Protein AF-A0A5R8NQ47-F1 (afdb_monomer_lite)

Structure (mmCIF, N/CA/C/O backbone):
data_AF-A0A5R8NQ47-F1
#
_entry.id   AF-A0A5R8NQ47-F1
#
loop_
_atom_site.group_PDB
_atom_site.id
_atom_site.type_symbol
_atom_site.label_atom_id
_atom_site.label_alt_id
_atom_site.label_comp_id
_atom_site.label_asym_id
_atom_site.label_entity_id
_atom_site.label_seq_id
_atom_site.pdbx_PDB_ins_code
_atom_site.Cartn_x
_atom_site.Cartn_y
_atom_site.Cartn_z
_atom_site.occupancy
_atom_site.B_iso_or_equiv
_atom_site.auth_seq_id
_atom_site.auth_comp_id
_atom_site.auth_asym_id
_atom_site.auth_atom_id
_atom_site.pdbx_PDB_model_num
ATOM 1 N N . MET A 1 1 ? 41.669 -22.535 -92.357 1.00 41.12 1 MET A N 1
ATOM 2 C CA . MET A 1 1 ? 41.981 -21.090 -92.378 1.00 41.12 1 MET A CA 1
ATOM 3 C C . MET A 1 1 ? 41.592 -20.515 -91.024 1.00 41.12 1 MET A C 1
ATOM 5 O O . MET A 1 1 ? 40.408 -20.435 -90.736 1.00 41.12 1 MET A O 1
ATOM 9 N N . ALA A 1 2 ? 42.573 -20.257 -90.155 1.00 48.19 2 ALA A N 1
ATOM 10 C CA . ALA A 1 2 ? 42.363 -19.810 -88.778 1.00 48.19 2 ALA A CA 1
ATOM 11 C C . ALA A 1 2 ? 42.416 -18.278 -88.702 1.00 48.19 2 ALA A C 1
ATOM 13 O O . ALA A 1 2 ? 43.453 -17.679 -88.975 1.00 48.19 2 ALA A O 1
ATOM 14 N N . SER A 1 3 ? 41.309 -17.644 -88.329 1.00 48.19 3 SER A N 1
ATOM 15 C CA . SER A 1 3 ? 41.236 -16.213 -88.031 1.00 48.19 3 SER A CA 1
ATOM 16 C C . SER A 1 3 ? 41.469 -15.993 -86.535 1.00 48.19 3 SER A C 1
ATOM 18 O O . SER A 1 3 ? 40.556 -16.069 -85.717 1.00 48.19 3 SER A O 1
ATOM 20 N N . GLY A 1 4 ? 42.725 -15.737 -86.165 1.00 50.31 4 GLY A N 1
ATOM 21 C CA . GLY A 1 4 ? 43.087 -15.262 -84.832 1.00 50.31 4 GLY A CA 1
ATOM 22 C C . GLY A 1 4 ? 42.802 -13.766 -84.698 1.00 50.31 4 GLY A C 1
ATOM 23 O O . GLY A 1 4 ? 43.529 -12.950 -85.259 1.00 50.31 4 GLY A O 1
ATOM 24 N N . SER A 1 5 ? 41.758 -13.394 -83.953 1.00 59.50 5 SER A N 1
ATOM 25 C CA . SER A 1 5 ? 41.518 -11.995 -83.575 1.00 59.50 5 SER A CA 1
ATOM 26 C C . SER A 1 5 ? 42.604 -11.494 -82.609 1.00 59.50 5 SER A C 1
ATOM 28 O O . SER A 1 5 ? 42.855 -12.141 -81.586 1.00 59.50 5 SER A O 1
ATOM 30 N N . PRO A 1 6 ? 43.226 -10.329 -82.866 1.00 58.06 6 PRO A N 1
ATOM 31 C CA . PRO A 1 6 ? 44.230 -9.767 -81.975 1.00 58.06 6 PRO A CA 1
ATOM 32 C C . PRO A 1 6 ? 43.567 -9.245 -80.694 1.00 58.06 6 PRO A C 1
ATOM 34 O O . PRO A 1 6 ? 42.637 -8.438 -80.727 1.00 58.06 6 PRO A O 1
ATOM 37 N N . ARG A 1 7 ? 44.055 -9.712 -79.539 1.00 60.25 7 ARG A N 1
ATOM 38 C CA . ARG A 1 7 ? 43.655 -9.203 -78.220 1.00 60.25 7 ARG A CA 1
ATOM 39 C C . ARG A 1 7 ? 44.020 -7.711 -78.116 1.00 60.25 7 ARG A C 1
ATOM 41 O O . ARG A 1 7 ? 45.184 -7.377 -78.341 1.00 60.25 7 ARG A O 1
ATOM 48 N N . PRO A 1 8 ? 43.087 -6.816 -77.747 1.00 52.94 8 PRO A N 1
ATOM 49 C CA . PRO A 1 8 ? 43.385 -5.394 -77.619 1.00 52.94 8 PRO A CA 1
ATOM 50 C C . PRO A 1 8 ? 44.392 -5.153 -76.487 1.00 52.94 8 PRO A C 1
ATOM 52 O O . PRO A 1 8 ? 44.237 -5.654 -75.369 1.00 52.94 8 PRO A O 1
ATOM 55 N N . SER A 1 9 ? 45.440 -4.387 -76.794 1.00 55.81 9 SER A N 1
ATOM 56 C CA . SER A 1 9 ? 46.501 -4.040 -75.854 1.00 55.81 9 SER A CA 1
ATOM 57 C C . SER A 1 9 ? 45.949 -3.201 -74.697 1.00 55.81 9 SER A C 1
ATOM 59 O O . SER A 1 9 ? 45.213 -2.228 -74.880 1.00 55.81 9 SER A O 1
ATOM 61 N N . ARG A 1 10 ? 46.298 -3.594 -73.467 1.00 58.41 10 ARG A N 1
ATOM 62 C CA . ARG A 1 10 ? 46.026 -2.821 -72.251 1.00 58.41 10 ARG A CA 1
ATOM 63 C C . ARG A 1 10 ? 46.783 -1.492 -72.346 1.00 58.41 10 ARG A C 1
ATOM 65 O O . ARG A 1 10 ? 47.964 -1.437 -72.027 1.00 58.41 10 ARG A O 1
ATOM 72 N N . ARG A 1 11 ? 46.116 -0.421 -72.788 1.00 60.59 11 ARG A N 1
ATOM 73 C CA . ARG A 1 11 ? 46.642 0.947 -72.665 1.00 60.59 11 ARG A CA 1
ATOM 74 C C . ARG A 1 11 ? 46.830 1.261 -71.179 1.00 60.59 11 ARG A C 1
ATOM 76 O O . ARG A 1 11 ? 45.871 1.188 -70.408 1.00 60.59 11 ARG A O 1
ATOM 83 N N . ASN A 1 12 ? 48.060 1.599 -70.796 1.00 62.31 12 ASN A N 1
ATOM 84 C CA . ASN A 1 12 ? 48.398 2.096 -69.467 1.00 62.31 12 ASN A CA 1
ATOM 85 C C . ASN A 1 12 ? 47.504 3.303 -69.160 1.00 62.31 12 ASN A C 1
ATOM 87 O O . ASN A 1 12 ? 47.551 4.317 -69.856 1.00 62.31 12 ASN A O 1
ATOM 91 N N . ARG A 1 13 ? 46.621 3.161 -68.167 1.00 66.44 13 ARG A N 1
ATOM 92 C CA . ARG A 1 13 ? 45.758 4.256 -67.709 1.00 66.44 13 ARG A CA 1
ATOM 93 C C . ARG A 1 13 ? 46.645 5.397 -67.218 1.00 66.44 13 ARG A C 1
ATOM 95 O O . ARG A 1 13 ? 47.657 5.133 -66.573 1.00 66.44 13 ARG A O 1
ATOM 102 N N . SER A 1 14 ? 46.268 6.643 -67.510 1.00 77.50 14 SER A N 1
ATOM 103 C CA . SER A 1 14 ? 47.040 7.793 -67.040 1.00 77.50 14 SER A CA 1
ATOM 104 C C . SER A 1 14 ? 47.111 7.792 -65.502 1.00 77.50 14 SER A C 1
ATOM 106 O O . SER A 1 14 ? 46.126 7.435 -64.841 1.00 77.50 14 SER A O 1
ATOM 108 N N . PRO A 1 15 ? 48.255 8.176 -64.911 1.00 80.31 15 PRO A N 1
ATOM 109 C CA . PRO A 1 15 ? 48.441 8.169 -63.459 1.00 80.31 15 PRO A CA 1
ATOM 110 C C . PRO A 1 15 ? 47.409 9.048 -62.734 1.00 80.31 15 PRO A C 1
ATOM 112 O O . PRO A 1 15 ? 46.942 8.697 -61.654 1.00 80.31 15 PRO A O 1
ATOM 115 N N . GLU A 1 16 ? 46.956 10.135 -63.360 1.00 82.00 16 GLU A N 1
ATOM 116 C CA . GLU A 1 16 ? 45.911 11.009 -62.816 1.00 82.00 16 GLU A CA 1
ATOM 117 C C . GLU A 1 16 ? 44.544 10.319 -62.689 1.00 82.00 16 GLU A C 1
ATOM 119 O O . GLU A 1 16 ? 43.831 10.521 -61.702 1.00 82.00 16 GLU A O 1
ATOM 124 N N . LEU A 1 17 ? 44.169 9.468 -63.654 1.00 84.25 17 LEU A N 1
ATOM 125 C CA . LEU A 1 17 ? 42.926 8.693 -63.586 1.00 84.25 17 LEU A CA 1
ATOM 126 C C . LEU A 1 17 ? 42.981 7.654 -62.464 1.00 84.25 17 LEU A C 1
ATOM 128 O O . LEU A 1 17 ? 41.980 7.441 -61.778 1.00 84.25 17 LEU A O 1
ATOM 132 N N . ILE A 1 18 ? 44.147 7.038 -62.256 1.00 85.12 18 ILE A N 1
ATOM 133 C CA . ILE A 1 18 ? 44.380 6.102 -61.149 1.00 85.12 18 ILE A CA 1
ATOM 134 C C . ILE A 1 18 ? 44.220 6.840 -59.813 1.00 85.12 18 ILE A C 1
ATOM 136 O O . ILE A 1 18 ? 43.378 6.450 -59.004 1.00 85.12 18 ILE A O 1
ATOM 140 N N . GLN A 1 19 ? 44.896 7.979 -59.638 1.00 88.00 19 GLN A N 1
ATOM 141 C CA . GLN A 1 19 ? 44.796 8.790 -58.419 1.00 88.00 19 GLN A CA 1
ATOM 142 C C . GLN A 1 19 ? 43.377 9.318 -58.155 1.00 88.00 19 GLN A C 1
ATOM 144 O O . GLN A 1 19 ? 42.944 9.429 -57.005 1.00 88.00 19 GLN A O 1
ATOM 149 N N . ARG A 1 20 ? 42.621 9.680 -59.200 1.00 87.88 20 ARG A N 1
ATOM 150 C CA . ARG A 1 20 ? 41.227 10.131 -59.055 1.00 87.88 20 ARG A CA 1
ATOM 151 C C . ARG A 1 20 ? 40.313 8.989 -58.607 1.00 87.88 20 ARG A C 1
ATOM 153 O O . ARG A 1 20 ? 39.442 9.209 -57.762 1.00 87.88 20 ARG A O 1
ATOM 160 N N . LEU A 1 21 ? 40.512 7.786 -59.147 1.00 90.31 21 LEU A N 1
ATOM 161 C CA . LEU A 1 21 ? 39.777 6.586 -58.742 1.00 90.31 21 LEU A CA 1
ATOM 162 C C . LEU A 1 21 ? 40.100 6.185 -57.300 1.00 90.31 21 LEU A C 1
ATOM 164 O O . LEU A 1 21 ? 39.184 5.854 -56.551 1.00 90.31 21 LEU A O 1
ATOM 168 N N . GLU A 1 22 ? 41.365 6.262 -56.892 1.00 91.25 22 GLU A N 1
ATOM 169 C CA . GLU A 1 22 ? 41.795 5.998 -55.514 1.00 91.25 22 GLU A CA 1
ATOM 170 C C . GLU A 1 22 ? 41.143 6.967 -54.528 1.00 91.25 22 GLU A C 1
ATOM 172 O O . GLU A 1 22 ? 40.457 6.523 -53.607 1.00 91.25 22 GLU A O 1
ATOM 177 N N . ARG A 1 23 ? 41.217 8.278 -54.792 1.00 92.25 23 ARG A N 1
ATOM 178 C CA . ARG A 1 23 ? 40.541 9.305 -53.979 1.00 92.25 23 ARG A CA 1
ATOM 179 C C . ARG A 1 23 ? 39.026 9.097 -53.903 1.00 92.25 23 ARG A C 1
ATOM 181 O O . ARG A 1 23 ? 38.409 9.366 -52.876 1.00 92.25 23 ARG A O 1
ATOM 188 N N . SER A 1 24 ? 38.400 8.635 -54.987 1.00 91.19 24 SER A N 1
ATOM 189 C CA . SER A 1 24 ? 36.965 8.329 -54.993 1.00 91.19 24 SER A CA 1
ATOM 190 C C . SER A 1 24 ? 36.632 7.116 -54.126 1.00 91.19 24 SER A C 1
ATOM 192 O O . SER A 1 24 ? 35.702 7.181 -53.324 1.00 91.19 24 SER A O 1
ATOM 194 N N . ARG A 1 25 ? 37.406 6.032 -54.257 1.00 93.69 25 ARG A N 1
ATOM 195 C CA . ARG A 1 25 ? 37.249 4.812 -53.452 1.00 93.69 25 ARG A CA 1
ATOM 196 C C . ARG A 1 25 ? 37.488 5.081 -51.974 1.00 93.69 25 ARG A C 1
ATOM 198 O O . ARG A 1 25 ? 36.773 4.539 -51.142 1.00 93.69 25 ARG A O 1
ATOM 205 N N . GLU A 1 26 ? 38.460 5.923 -51.645 1.00 93.81 26 GLU A N 1
ATOM 206 C CA . GLU A 1 26 ? 38.746 6.302 -50.264 1.00 93.81 26 GLU A CA 1
ATOM 207 C C . GLU A 1 26 ? 37.572 7.060 -49.632 1.00 93.81 26 GLU A C 1
ATOM 209 O O . GLU A 1 26 ? 37.134 6.701 -48.543 1.00 93.81 26 GLU A O 1
ATOM 214 N N . ARG A 1 27 ? 36.987 8.042 -50.333 1.00 94.25 27 ARG A N 1
ATOM 215 C CA . ARG A 1 27 ? 35.781 8.743 -49.853 1.00 94.25 27 ARG A CA 1
ATOM 216 C C . ARG A 1 27 ? 34.597 7.802 -49.661 1.00 94.25 27 ARG A C 1
ATOM 218 O O . ARG A 1 27 ? 33.857 7.943 -48.694 1.00 94.25 27 ARG A O 1
ATOM 225 N N . GLU A 1 28 ? 34.406 6.857 -50.576 1.00 93.94 28 GLU A N 1
ATOM 226 C CA . GLU A 1 28 ? 33.337 5.865 -50.459 1.00 93.94 28 GLU A CA 1
ATOM 227 C C . GLU A 1 28 ? 33.556 4.939 -49.255 1.00 93.94 28 GLU A C 1
ATOM 229 O O . GLU A 1 28 ? 32.612 4.682 -48.510 1.00 93.94 28 GLU A O 1
ATOM 234 N N . ARG A 1 29 ? 34.796 4.483 -49.028 1.00 94.25 29 ARG A N 1
ATOM 235 C CA . ARG A 1 29 ? 35.162 3.698 -47.840 1.00 94.25 29 ARG A CA 1
ATOM 236 C C . ARG A 1 29 ? 34.890 4.480 -46.560 1.00 94.25 29 ARG A C 1
ATOM 238 O O . ARG A 1 29 ? 34.140 3.987 -45.731 1.00 94.25 29 ARG A O 1
ATOM 245 N N . ARG A 1 30 ? 35.371 5.727 -46.464 1.00 94.19 30 ARG A N 1
ATOM 246 C CA . ARG A 1 30 ? 35.122 6.605 -45.307 1.00 94.19 30 ARG A CA 1
ATOM 247 C C . ARG A 1 30 ? 33.629 6.754 -45.013 1.00 94.19 30 ARG A C 1
ATOM 249 O O . ARG A 1 30 ? 33.212 6.517 -43.890 1.00 94.19 30 ARG A O 1
ATOM 256 N N . ARG A 1 31 ? 32.802 7.028 -46.031 1.00 94.69 31 ARG A N 1
ATOM 257 C CA . ARG A 1 31 ? 31.338 7.117 -45.861 1.00 94.69 31 ARG A CA 1
ATOM 258 C C . ARG A 1 31 ? 30.718 5.814 -45.357 1.00 94.69 31 ARG A C 1
ATOM 260 O O . ARG A 1 31 ? 29.815 5.853 -44.528 1.00 94.69 31 ARG A O 1
ATOM 267 N N . LYS A 1 32 ? 31.169 4.662 -45.866 1.00 96.00 32 LYS A N 1
ATOM 268 C CA . LYS A 1 32 ? 30.681 3.350 -45.413 1.00 96.00 32 LYS A CA 1
ATOM 269 C C . LYS A 1 32 ? 31.104 3.057 -43.978 1.00 96.00 32 LYS A C 1
ATOM 271 O O . LYS A 1 32 ? 30.296 2.535 -43.219 1.00 96.00 32 LYS A O 1
ATOM 276 N N . ASP A 1 33 ? 32.333 3.393 -43.611 1.00 96.56 33 ASP A N 1
ATOM 277 C CA . ASP A 1 33 ? 32.846 3.174 -42.261 1.00 96.56 33 ASP A CA 1
ATOM 278 C C . ASP A 1 33 ? 32.158 4.106 -41.253 1.00 96.56 33 ASP A C 1
ATOM 280 O O . ASP A 1 33 ? 31.703 3.635 -40.215 1.00 96.56 33 ASP A O 1
ATOM 284 N N . GLU A 1 34 ? 31.945 5.379 -41.601 1.00 96.12 34 GLU A N 1
ATOM 285 C CA . GLU A 1 34 ? 31.132 6.317 -40.813 1.00 96.12 34 GLU A CA 1
ATOM 286 C C . GLU A 1 34 ? 29.690 5.820 -40.635 1.00 96.12 34 GLU A C 1
ATOM 288 O O . GLU A 1 34 ? 29.140 5.894 -39.538 1.00 96.12 34 GLU A O 1
ATOM 293 N N . ALA A 1 35 ? 29.067 5.290 -41.692 1.00 96.50 35 ALA A N 1
ATOM 294 C CA . ALA A 1 35 ? 27.715 4.741 -41.612 1.00 96.50 35 ALA A CA 1
ATOM 295 C C . ALA A 1 35 ? 27.648 3.504 -40.704 1.00 96.50 35 ALA A C 1
ATOM 297 O O . ALA A 1 35 ? 26.741 3.401 -39.880 1.00 96.50 35 ALA A O 1
ATOM 298 N N . ARG A 1 36 ? 28.626 2.596 -40.811 1.00 97.38 36 ARG A N 1
ATOM 299 C CA . ARG A 1 36 ? 28.733 1.420 -39.936 1.00 97.38 36 ARG A CA 1
ATOM 300 C C . ARG A 1 36 ? 28.944 1.817 -38.485 1.00 97.38 36 ARG A C 1
ATOM 302 O O . ARG A 1 36 ? 28.357 1.198 -37.607 1.00 97.38 36 ARG A O 1
ATOM 309 N N . GLU A 1 37 ? 29.762 2.832 -38.231 1.00 97.19 37 GLU A N 1
ATOM 310 C CA . GLU A 1 37 ? 30.005 3.294 -36.869 1.00 97.19 37 GLU A CA 1
ATOM 311 C C . GLU A 1 37 ? 28.753 3.927 -36.263 1.00 97.19 37 GLU A C 1
ATOM 313 O O . GLU A 1 37 ? 28.361 3.572 -35.156 1.00 97.19 37 GLU A O 1
ATOM 318 N N . ARG A 1 38 ? 28.038 4.760 -37.029 1.00 97.75 38 ARG A N 1
ATOM 319 C CA . ARG A 1 38 ? 26.724 5.272 -36.609 1.00 97.75 38 ARG A CA 1
ATOM 320 C C . ARG A 1 38 ? 25.749 4.141 -36.307 1.00 97.75 38 ARG A C 1
ATOM 322 O O . ARG A 1 38 ? 25.076 4.186 -35.284 1.00 97.75 38 ARG A O 1
ATOM 329 N N . GLU A 1 39 ? 25.687 3.120 -37.159 1.00 97.81 39 GLU A N 1
ATOM 330 C CA . GLU A 1 39 ? 24.815 1.967 -36.927 1.00 97.81 39 GLU A CA 1
ATOM 331 C C . GLU A 1 39 ? 25.198 1.211 -35.647 1.00 97.81 39 GLU A C 1
ATOM 333 O O . GLU A 1 39 ? 24.318 0.834 -34.874 1.00 97.81 39 GLU A O 1
ATOM 338 N N . ARG A 1 40 ? 26.496 1.015 -35.382 1.00 98.25 40 ARG A N 1
ATOM 339 C CA . ARG A 1 40 ? 26.971 0.383 -34.142 1.00 98.25 40 ARG A CA 1
ATOM 340 C C . ARG A 1 40 ? 26.575 1.186 -32.913 1.00 98.25 40 ARG A C 1
ATOM 342 O O . ARG A 1 40 ? 26.037 0.597 -31.981 1.00 98.25 40 ARG A O 1
ATOM 349 N N . VAL A 1 41 ? 26.796 2.500 -32.933 1.00 98.31 41 VAL A N 1
ATOM 350 C CA . VAL A 1 41 ? 26.437 3.399 -31.827 1.00 98.31 41 VAL A CA 1
ATOM 351 C C . VAL A 1 41 ? 24.931 3.373 -31.581 1.00 98.31 41 VAL A C 1
ATOM 353 O O . VAL A 1 41 ? 24.504 3.185 -30.447 1.00 98.31 41 VAL A O 1
ATOM 356 N N . ILE A 1 42 ? 24.116 3.475 -32.636 1.00 98.12 42 ILE A N 1
ATOM 357 C CA . ILE A 1 42 ? 22.651 3.403 -32.523 1.00 98.12 42 ILE A CA 1
ATOM 358 C C . ILE A 1 42 ? 22.224 2.051 -31.950 1.00 98.12 42 ILE A C 1
ATOM 360 O O . ILE A 1 42 ? 21.399 1.992 -31.044 1.00 98.12 42 ILE A O 1
ATOM 364 N N . ARG A 1 43 ? 22.797 0.951 -32.444 1.00 98.50 43 ARG A N 1
ATOM 365 C CA . ARG A 1 43 ? 22.467 -0.393 -31.964 1.00 98.50 43 ARG A CA 1
ATOM 366 C C . ARG A 1 43 ? 22.858 -0.589 -30.500 1.00 98.50 43 ARG A C 1
ATOM 368 O O . ARG A 1 43 ? 22.118 -1.251 -29.781 1.00 98.50 43 ARG A O 1
ATOM 375 N N . ALA A 1 44 ? 23.999 -0.051 -30.072 1.00 98.50 44 ALA A N 1
ATOM 376 C CA . ALA A 1 44 ? 24.412 -0.065 -28.672 1.00 98.50 44 ALA A CA 1
ATOM 377 C C . ALA A 1 44 ? 23.422 0.732 -27.811 1.00 98.50 44 ALA A C 1
ATOM 379 O O . ALA A 1 44 ? 22.845 0.167 -26.892 1.00 98.50 44 ALA A O 1
ATOM 380 N N . ALA A 1 45 ? 23.097 1.965 -28.208 1.00 98.38 45 ALA A N 1
ATOM 381 C CA . ALA A 1 45 ? 22.138 2.805 -27.492 1.00 98.38 45 ALA A CA 1
ATOM 382 C C . ALA A 1 45 ? 20.741 2.166 -27.379 1.00 98.38 45 ALA A C 1
ATOM 384 O O . ALA A 1 45 ? 20.099 2.271 -26.340 1.00 98.38 45 ALA A O 1
ATOM 385 N N . ILE A 1 46 ? 20.269 1.467 -28.421 1.00 98.62 46 ILE A N 1
ATOM 386 C CA . ILE A 1 46 ? 18.999 0.723 -28.372 1.00 98.62 46 ILE A CA 1
ATOM 387 C C . ILE A 1 46 ? 19.071 -0.423 -27.358 1.00 98.62 46 ILE A C 1
ATOM 389 O O . ILE A 1 46 ? 18.109 -0.647 -26.627 1.00 98.62 46 ILE A O 1
ATOM 393 N N . LYS A 1 47 ? 20.187 -1.160 -27.308 1.00 98.56 47 LYS A N 1
ATOM 394 C CA . LYS A 1 47 ? 20.362 -2.243 -26.330 1.00 98.56 47 LYS A CA 1
ATOM 395 C C . LYS A 1 47 ? 20.362 -1.707 -24.906 1.00 98.56 47 LYS A C 1
ATOM 397 O O . LYS A 1 47 ? 19.663 -2.273 -24.072 1.00 98.56 47 LYS A O 1
ATOM 402 N N . ASP A 1 48 ? 21.092 -0.623 -24.668 1.00 98.69 48 ASP A N 1
ATOM 403 C CA . ASP A 1 48 ? 21.159 0.021 -23.357 1.00 98.69 48 ASP A CA 1
ATOM 404 C C . ASP A 1 48 ? 19.769 0.516 -22.947 1.00 98.69 48 ASP A C 1
ATOM 406 O O . ASP A 1 48 ? 19.290 0.185 -21.870 1.00 98.69 48 ASP A O 1
ATOM 410 N N . TYR A 1 49 ? 19.055 1.195 -23.851 1.00 98.62 49 TYR A N 1
ATOM 411 C CA . TYR A 1 49 ? 17.679 1.631 -23.612 1.00 98.62 49 TYR A CA 1
ATOM 412 C C . TYR A 1 49 ? 16.748 0.474 -23.221 1.00 98.62 49 TYR A C 1
ATOM 414 O O . TYR A 1 49 ? 15.995 0.591 -22.258 1.00 98.62 49 TYR A O 1
ATOM 422 N N . I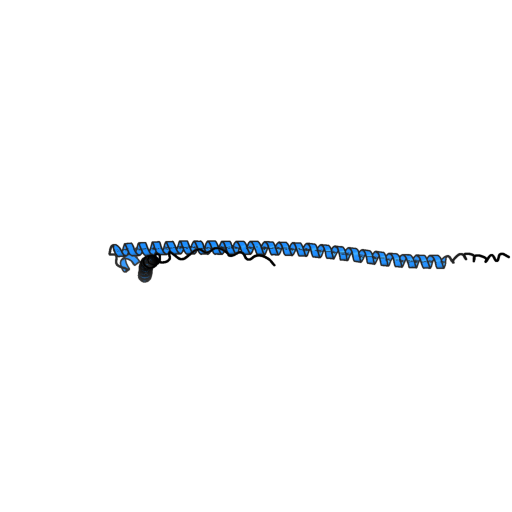LE A 1 50 ? 16.794 -0.647 -23.950 1.00 98.62 50 ILE A N 1
ATOM 423 C CA . ILE A 1 50 ? 15.954 -1.818 -23.658 1.00 98.62 50 ILE A CA 1
ATOM 424 C C . ILE A 1 50 ? 16.320 -2.421 -22.296 1.00 98.62 50 ILE A C 1
ATOM 426 O O . ILE A 1 50 ? 15.424 -2.772 -21.530 1.00 98.62 50 ILE A O 1
ATOM 430 N N . ALA A 1 51 ? 17.613 -2.533 -21.983 1.00 98.62 51 ALA A N 1
ATOM 431 C CA . ALA A 1 51 ? 18.077 -3.062 -20.704 1.00 98.62 51 ALA A CA 1
ATOM 432 C C . ALA A 1 51 ? 17.610 -2.192 -19.527 1.00 98.62 51 ALA A C 1
ATOM 434 O O . ALA A 1 51 ? 17.035 -2.713 -18.573 1.00 98.62 51 ALA A O 1
ATOM 435 N N . GLU A 1 52 ? 17.778 -0.873 -19.631 1.00 98.56 52 GLU A N 1
ATOM 436 C CA . GLU A 1 52 ? 17.325 0.076 -18.609 1.00 98.56 52 GLU A CA 1
ATOM 437 C C . GLU A 1 52 ? 15.800 0.074 -18.468 1.00 98.56 52 GLU A C 1
ATOM 439 O O . GLU A 1 52 ? 15.274 0.083 -17.357 1.00 98.56 52 GLU A O 1
ATOM 444 N N . TRP A 1 53 ? 15.066 -0.014 -19.580 1.00 98.69 53 TRP A N 1
ATOM 445 C CA . TRP A 1 53 ? 13.611 -0.135 -19.541 1.00 98.69 53 TRP A CA 1
ATOM 446 C C . TRP A 1 53 ? 13.159 -1.390 -18.781 1.00 98.69 53 TRP A C 1
ATOM 448 O O . TRP A 1 53 ? 12.270 -1.305 -17.932 1.00 98.69 53 TRP A O 1
ATOM 458 N N . HIS A 1 54 ? 13.795 -2.540 -19.028 1.00 98.75 54 HIS A N 1
ATOM 459 C CA . HIS A 1 54 ? 13.515 -3.763 -18.275 1.00 98.75 54 HIS A CA 1
ATOM 460 C C . HIS A 1 54 ? 13.843 -3.610 -16.786 1.00 98.75 54 HIS A C 1
ATOM 462 O O . HIS A 1 54 ? 13.026 -3.991 -15.950 1.00 98.75 54 HIS A O 1
ATOM 468 N N . ALA A 1 55 ? 14.986 -3.009 -16.446 1.00 98.56 55 ALA A N 1
ATOM 469 C CA . ALA A 1 55 ? 15.372 -2.777 -15.056 1.00 98.56 55 ALA A CA 1
ATOM 470 C C . ALA A 1 55 ? 14.362 -1.877 -14.317 1.00 98.56 55 ALA A C 1
ATOM 472 O O . ALA A 1 55 ? 13.992 -2.163 -13.174 1.00 98.56 55 ALA A O 1
ATOM 473 N N . ILE A 1 56 ? 13.858 -0.827 -14.978 1.00 98.44 56 ILE A N 1
ATOM 474 C CA . ILE A 1 56 ? 12.801 0.039 -14.437 1.00 98.44 56 ILE A CA 1
ATOM 475 C C . ILE A 1 56 ? 11.520 -0.766 -14.208 1.00 98.44 56 ILE A C 1
ATOM 477 O O . ILE A 1 56 ? 10.971 -0.734 -13.107 1.00 98.44 56 ILE A O 1
ATOM 481 N N . ALA A 1 57 ? 11.076 -1.537 -15.203 1.00 98.56 57 ALA A N 1
ATOM 482 C CA . ALA A 1 57 ? 9.864 -2.346 -15.091 1.00 98.56 57 ALA A CA 1
ATOM 483 C C . ALA A 1 57 ? 9.953 -3.378 -13.949 1.00 98.56 57 ALA A C 1
ATOM 485 O O . ALA A 1 57 ? 8.983 -3.603 -13.223 1.00 98.56 57 ALA A O 1
ATOM 486 N N . GLU A 1 58 ? 11.123 -3.984 -13.738 1.00 98.69 58 GLU A N 1
ATOM 487 C CA . GLU A 1 58 ? 11.366 -4.892 -12.614 1.00 98.69 58 GLU A CA 1
ATOM 488 C C . GLU A 1 58 ? 11.301 -4.174 -11.261 1.00 98.69 58 GLU A C 1
ATOM 490 O O . GLU A 1 58 ? 10.693 -4.691 -10.314 1.00 98.69 58 GLU A O 1
ATOM 495 N N . CYS A 1 59 ? 11.878 -2.971 -11.167 1.00 98.50 59 CYS A N 1
ATOM 496 C CA . CYS A 1 59 ? 11.785 -2.132 -9.974 1.00 98.50 59 CYS A CA 1
ATOM 497 C C . CYS A 1 59 ? 10.328 -1.770 -9.660 1.00 98.50 59 CYS A C 1
ATOM 499 O O . CYS A 1 59 ? 9.883 -1.935 -8.523 1.00 98.50 59 CYS A O 1
ATOM 501 N N . GLU A 1 60 ? 9.560 -1.348 -10.663 1.00 98.56 60 GLU A N 1
ATOM 502 C CA . GLU A 1 60 ? 8.138 -1.026 -10.519 1.00 98.56 60 GLU A CA 1
ATOM 503 C C . GLU A 1 60 ? 7.322 -2.245 -10.075 1.00 98.56 60 GLU A C 1
ATOM 505 O O . GLU A 1 60 ? 6.535 -2.162 -9.129 1.00 98.56 60 GLU A O 1
ATOM 510 N N . ALA A 1 61 ? 7.555 -3.411 -10.684 1.00 98.56 61 ALA A N 1
ATOM 511 C CA . ALA A 1 61 ? 6.890 -4.655 -10.305 1.00 98.56 61 ALA A CA 1
ATOM 512 C C . ALA A 1 61 ? 7.250 -5.102 -8.878 1.00 98.56 61 ALA A C 1
ATOM 514 O O . ALA A 1 61 ? 6.424 -5.689 -8.170 1.00 98.56 61 ALA A O 1
ATOM 515 N N . LYS A 1 62 ? 8.482 -4.848 -8.426 1.00 98.69 62 LYS A N 1
ATOM 516 C CA . LYS A 1 62 ? 8.891 -5.091 -7.037 1.00 98.69 62 LYS A CA 1
ATOM 517 C C . LYS A 1 62 ? 8.134 -4.174 -6.076 1.00 98.69 62 LYS A C 1
ATOM 519 O O . LYS A 1 62 ? 7.507 -4.683 -5.149 1.00 98.69 62 LYS A O 1
ATOM 524 N N . ILE A 1 63 ? 8.114 -2.868 -6.341 1.00 98.56 63 ILE A N 1
ATOM 525 C CA . ILE A 1 63 ? 7.387 -1.890 -5.517 1.00 98.56 63 ILE A CA 1
ATOM 526 C C . ILE A 1 63 ? 5.898 -2.244 -5.454 1.00 98.56 63 ILE A C 1
ATOM 528 O O . ILE A 1 63 ? 5.314 -2.268 -4.373 1.00 98.56 63 ILE A O 1
ATOM 532 N N . ALA A 1 64 ? 5.279 -2.581 -6.588 1.00 98.62 64 ALA A N 1
ATOM 533 C CA . ALA A 1 64 ? 3.869 -2.956 -6.635 1.00 98.62 64 ALA A CA 1
ATOM 534 C C . ALA A 1 64 ? 3.557 -4.167 -5.737 1.00 98.62 64 ALA A C 1
ATOM 536 O O . ALA A 1 64 ? 2.567 -4.151 -5.000 1.00 98.62 64 ALA A O 1
ATOM 537 N N . ARG A 1 65 ? 4.420 -5.194 -5.749 1.00 98.62 65 ARG A N 1
ATOM 538 C CA . ARG A 1 65 ? 4.285 -6.376 -4.880 1.00 98.62 65 ARG A CA 1
ATOM 539 C C . ARG A 1 65 ? 4.440 -6.027 -3.403 1.00 98.62 65 ARG A C 1
ATOM 541 O O . ARG A 1 65 ? 3.617 -6.454 -2.597 1.00 98.62 65 ARG A O 1
ATOM 548 N N . GLU A 1 66 ? 5.452 -5.239 -3.050 1.00 98.62 66 GLU A N 1
ATOM 549 C CA . GLU A 1 66 ? 5.698 -4.824 -1.662 1.00 98.62 66 GLU A CA 1
ATOM 550 C C . GLU A 1 66 ? 4.542 -3.978 -1.115 1.00 98.62 66 GLU A C 1
ATOM 552 O O . GLU A 1 66 ? 4.031 -4.246 -0.027 1.00 98.62 66 GLU A O 1
ATOM 557 N N . VAL A 1 67 ? 4.045 -3.017 -1.898 1.00 98.62 67 VAL A N 1
ATOM 558 C CA . VAL A 1 67 ? 2.887 -2.194 -1.524 1.00 98.62 67 VAL A CA 1
ATOM 559 C C . VAL A 1 67 ? 1.629 -3.047 -1.358 1.00 98.62 67 VAL A C 1
ATOM 561 O O . VAL A 1 67 ? 0.865 -2.833 -0.415 1.00 98.62 67 VAL A O 1
ATOM 564 N N . ALA A 1 68 ? 1.393 -4.017 -2.245 1.00 98.50 68 ALA A N 1
ATOM 565 C CA . ALA A 1 68 ? 0.252 -4.921 -2.125 1.00 98.50 68 ALA A CA 1
ATOM 566 C C . ALA A 1 68 ? 0.323 -5.759 -0.836 1.00 98.50 68 ALA A C 1
ATOM 568 O O . ALA A 1 68 ? -0.673 -5.843 -0.110 1.00 98.50 68 ALA A O 1
ATOM 569 N N . ALA A 1 69 ? 1.501 -6.306 -0.520 1.00 98.44 69 ALA A N 1
ATOM 570 C CA . ALA A 1 69 ? 1.736 -7.081 0.695 1.00 98.44 69 ALA A CA 1
ATOM 571 C C . ALA A 1 69 ? 1.527 -6.237 1.962 1.00 98.44 69 ALA A C 1
ATOM 573 O O . ALA A 1 69 ? 0.797 -6.648 2.864 1.00 98.44 69 ALA A O 1
ATOM 574 N N . LEU A 1 70 ? 2.083 -5.022 2.008 1.00 98.69 70 LEU A N 1
ATOM 575 C CA . LEU A 1 70 ? 1.908 -4.109 3.142 1.00 98.69 70 LEU A CA 1
ATOM 576 C C . LEU A 1 70 ? 0.442 -3.719 3.343 1.00 98.69 70 LEU A C 1
ATOM 578 O O . LEU A 1 70 ? -0.054 -3.749 4.466 1.00 98.69 70 LEU A O 1
ATOM 582 N N . LYS A 1 71 ? -0.289 -3.418 2.264 1.00 98.62 71 LYS A N 1
ATOM 583 C CA . LYS A 1 71 ? -1.728 -3.124 2.349 1.00 98.62 71 LYS A CA 1
ATOM 584 C C . LYS A 1 71 ? -2.527 -4.303 2.900 1.00 98.62 71 LYS A C 1
ATOM 586 O O . LYS A 1 71 ? -3.489 -4.091 3.632 1.00 98.62 71 LYS A O 1
ATOM 591 N N . GLN A 1 72 ? -2.166 -5.533 2.540 1.00 98.44 72 GLN A N 1
ATOM 592 C CA . GLN A 1 72 ? -2.812 -6.724 3.087 1.00 98.44 72 GLN A CA 1
ATOM 593 C C . GLN A 1 72 ? -2.493 -6.910 4.574 1.00 98.44 72 GLN A C 1
ATOM 595 O O . GLN A 1 72 ? -3.403 -7.197 5.348 1.00 98.44 72 GLN A O 1
ATOM 600 N N . A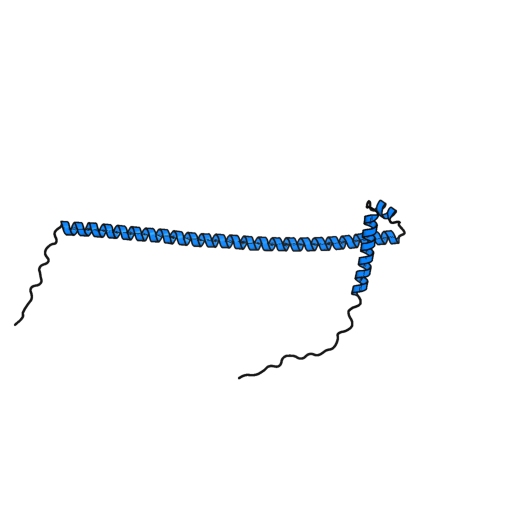LA A 1 73 ? -1.238 -6.699 4.976 1.00 98.38 73 ALA A N 1
ATOM 601 C CA . ALA A 1 73 ? -0.831 -6.775 6.375 1.00 98.38 73 ALA A CA 1
ATOM 602 C C . ALA A 1 73 ? -1.562 -5.736 7.239 1.00 98.38 73 ALA A C 1
ATOM 604 O O . ALA A 1 73 ? -2.091 -6.090 8.289 1.00 98.38 73 ALA A O 1
ATOM 605 N N . ILE A 1 74 ? -1.666 -4.488 6.765 1.00 98.25 74 ILE A N 1
ATOM 606 C CA . ILE A 1 74 ? -2.410 -3.421 7.451 1.00 98.25 74 ILE A CA 1
ATOM 607 C C . ILE A 1 74 ? -3.864 -3.838 7.662 1.00 98.25 74 ILE A C 1
ATOM 609 O O . ILE A 1 74 ? -4.319 -3.849 8.800 1.00 98.25 74 ILE A O 1
ATOM 613 N N . ARG A 1 75 ? -4.561 -4.275 6.603 1.00 98.31 75 ARG A N 1
ATOM 614 C CA . ARG A 1 75 ? -5.957 -4.726 6.724 1.00 98.31 75 ARG A CA 1
ATOM 615 C C . ARG A 1 75 ? -6.113 -5.865 7.728 1.00 98.31 75 ARG A C 1
ATOM 617 O O . ARG A 1 75 ? -7.022 -5.836 8.544 1.00 98.31 75 ARG A O 1
ATOM 624 N N . SER A 1 76 ? -5.214 -6.848 7.697 1.00 98.31 76 SER A N 1
ATOM 625 C CA . SER A 1 76 ? -5.259 -7.973 8.635 1.00 98.31 76 SER A CA 1
ATOM 626 C C . SER A 1 76 ? -5.098 -7.520 10.088 1.00 98.31 76 SER A C 1
ATOM 628 O O . SER A 1 76 ? -5.787 -8.035 10.965 1.00 98.31 76 SER A O 1
ATOM 630 N N . ILE A 1 77 ? -4.190 -6.577 10.347 1.00 98.31 77 ILE A N 1
ATOM 631 C CA . ILE A 1 77 ? -3.954 -6.038 11.690 1.00 98.31 77 ILE A CA 1
ATOM 632 C C . ILE A 1 77 ? -5.143 -5.183 12.141 1.00 98.31 77 ILE A C 1
ATOM 634 O O . ILE A 1 77 ? -5.571 -5.302 13.285 1.00 98.31 77 ILE A O 1
ATOM 638 N N . GLU A 1 78 ? -5.712 -4.363 11.255 1.00 98.25 78 GLU A N 1
ATOM 639 C CA . GLU A 1 78 ? -6.919 -3.576 11.537 1.00 98.25 78 GLU A CA 1
ATOM 640 C C . GLU A 1 78 ? -8.105 -4.483 11.883 1.00 98.25 78 GLU A C 1
ATOM 642 O O . GLU A 1 78 ? -8.758 -4.278 12.903 1.00 98.25 78 GLU A O 1
ATOM 647 N N . GLU A 1 79 ? -8.348 -5.532 11.094 1.00 98.25 79 GLU A N 1
ATOM 648 C CA . GLU A 1 79 ? -9.402 -6.509 11.374 1.00 98.25 79 GLU A CA 1
ATOM 649 C C . GLU A 1 79 ? -9.189 -7.222 12.711 1.00 98.25 79 GLU A C 1
ATOM 651 O O . GLU A 1 79 ? -10.148 -7.427 13.455 1.00 98.25 79 GLU A O 1
ATOM 656 N N . GLN A 1 80 ? -7.951 -7.608 13.025 1.00 97.94 80 GLN A N 1
ATOM 657 C CA . GLN A 1 80 ? -7.633 -8.229 14.306 1.00 97.94 80 GLN A CA 1
ATOM 658 C C . GLN A 1 80 ? -7.887 -7.259 15.466 1.00 97.94 80 GLN A C 1
ATOM 660 O O . GLN A 1 80 ? -8.561 -7.624 16.427 1.00 97.94 80 GLN A O 1
ATOM 665 N N . ALA A 1 81 ? -7.415 -6.017 15.356 1.00 97.69 81 ALA A N 1
ATOM 666 C CA . ALA A 1 81 ? -7.607 -5.001 16.383 1.00 97.69 81 ALA A CA 1
ATOM 667 C C . ALA A 1 81 ? -9.093 -4.679 16.602 1.00 97.69 81 ALA A C 1
ATOM 669 O O . ALA A 1 81 ? -9.527 -4.515 17.741 1.00 97.69 81 ALA A O 1
ATOM 670 N N . GLU A 1 82 ? -9.899 -4.619 15.540 1.00 97.81 82 GLU A N 1
ATOM 671 C CA . GLU A 1 82 ? -11.344 -4.406 15.662 1.00 97.81 82 GLU A CA 1
ATOM 672 C C . GLU A 1 82 ? -12.052 -5.595 16.326 1.00 97.81 82 GLU A C 1
ATOM 674 O O . GLU A 1 82 ? -12.939 -5.388 17.158 1.00 97.81 82 GLU A O 1
ATOM 679 N N . ARG A 1 83 ? -11.625 -6.838 16.056 1.00 97.19 83 ARG A N 1
ATOM 680 C CA . ARG A 1 83 ? -12.126 -8.018 16.785 1.00 97.19 83 ARG A CA 1
ATOM 681 C C . ARG A 1 83 ? -11.768 -7.947 18.268 1.00 97.19 83 ARG A C 1
ATOM 683 O O . ARG A 1 83 ? -12.649 -8.101 19.110 1.00 97.19 83 ARG A O 1
ATOM 690 N N . GLU A 1 84 ? -10.513 -7.651 18.594 1.00 97.56 84 GLU A N 1
ATOM 691 C CA . GLU A 1 84 ? -10.056 -7.521 19.982 1.00 97.56 84 GLU A CA 1
ATOM 692 C C . GLU A 1 84 ? -10.819 -6.409 20.721 1.00 97.56 84 GLU A C 1
ATOM 694 O O . GLU A 1 84 ? -11.320 -6.623 21.829 1.00 97.56 84 GLU A O 1
ATOM 699 N N . LYS A 1 85 ? -11.003 -5.237 20.095 1.00 96.75 85 LYS A N 1
ATOM 700 C CA . LYS A 1 85 ? -11.838 -4.152 20.639 1.00 96.75 85 LYS A CA 1
ATOM 701 C C . LYS A 1 85 ? -13.275 -4.600 20.875 1.00 96.75 85 LYS A C 1
ATOM 703 O O . LYS A 1 85 ? -13.830 -4.305 21.934 1.00 96.75 85 LYS A O 1
ATOM 708 N N . ALA A 1 86 ? -13.881 -5.305 19.920 1.00 94.50 86 ALA A N 1
ATOM 709 C CA . ALA A 1 86 ? -15.240 -5.813 20.061 1.00 94.50 86 ALA A CA 1
ATOM 710 C C . ALA A 1 86 ? -15.354 -6.766 21.259 1.00 94.50 86 ALA A C 1
ATOM 712 O O . ALA A 1 86 ? -16.261 -6.613 22.079 1.00 94.50 86 ALA A O 1
ATOM 713 N N . GLU A 1 87 ? -14.398 -7.681 21.435 1.00 95.12 87 GLU A N 1
ATOM 714 C CA . GLU A 1 87 ? -14.355 -8.554 22.608 1.00 95.12 87 GLU A CA 1
ATOM 715 C C . GLU A 1 87 ? -14.207 -7.772 23.917 1.00 95.12 87 GLU A C 1
ATOM 717 O O . GLU A 1 87 ? -14.902 -8.056 24.896 1.00 95.12 87 GLU A O 1
ATOM 722 N N . HIS A 1 88 ? -13.323 -6.772 23.959 1.00 96.38 88 HIS A N 1
ATOM 723 C CA . HIS A 1 88 ? -13.176 -5.913 25.132 1.00 96.38 88 HIS A CA 1
ATOM 724 C C . HIS A 1 88 ? -14.467 -5.154 25.444 1.00 96.38 88 HIS A C 1
ATOM 726 O O . HIS A 1 88 ? -14.853 -5.084 26.610 1.00 96.38 88 HIS A O 1
ATOM 732 N N . HIS A 1 89 ? -15.179 -4.658 24.431 1.00 94.75 89 HIS A N 1
ATOM 733 C CA . HIS A 1 89 ? -16.479 -4.020 24.617 1.00 94.75 89 HIS A CA 1
ATOM 734 C C . HIS A 1 89 ? -17.543 -4.984 25.146 1.00 94.75 89 HIS A C 1
ATOM 736 O O . HIS A 1 89 ? -18.317 -4.594 26.020 1.00 94.75 89 HIS A O 1
ATOM 742 N N . VAL A 1 90 ? -17.568 -6.240 24.686 1.00 94.81 90 VAL A N 1
ATOM 743 C CA . VAL A 1 90 ? -18.456 -7.276 25.242 1.00 94.81 90 VAL A CA 1
ATOM 744 C C . VAL A 1 90 ? -18.110 -7.550 26.707 1.00 94.81 90 VAL A C 1
ATOM 746 O O . VAL A 1 90 ? -19.002 -7.571 27.557 1.00 94.81 90 VAL A O 1
ATOM 749 N N . ARG A 1 91 ? -16.819 -7.690 27.037 1.00 96.00 91 ARG A N 1
ATOM 750 C CA . ARG A 1 91 ? -16.355 -7.895 28.420 1.00 96.00 91 ARG A CA 1
ATOM 751 C C . ARG A 1 91 ? -16.720 -6.718 29.331 1.00 96.00 91 ARG A C 1
ATOM 753 O O . ARG A 1 91 ? -17.195 -6.952 30.442 1.00 96.00 91 ARG A O 1
ATOM 760 N N . GLN A 1 92 ? -16.547 -5.481 28.861 1.00 96.69 92 GLN A N 1
ATOM 761 C CA . GLN A 1 92 ? -16.954 -4.267 29.579 1.00 96.69 92 GLN A CA 1
ATOM 762 C C . GLN A 1 92 ? -18.463 -4.243 29.820 1.00 96.69 92 GLN A C 1
ATOM 764 O O . GLN A 1 92 ? -18.893 -4.099 30.959 1.00 96.69 92 GLN A O 1
ATOM 769 N N . ALA A 1 93 ? -19.264 -4.458 28.774 1.00 96.81 93 ALA A N 1
ATOM 770 C CA . ALA A 1 93 ? -20.718 -4.490 28.876 1.00 96.81 93 ALA A CA 1
ATOM 771 C C . ALA A 1 93 ? -21.198 -5.551 29.882 1.00 96.81 93 ALA A C 1
ATOM 773 O O . ALA A 1 93 ? -22.026 -5.260 30.744 1.00 96.81 93 ALA A O 1
ATOM 774 N N . GLY A 1 94 ? -20.625 -6.758 29.833 1.00 96.25 94 GLY A N 1
ATOM 775 C CA . GLY A 1 94 ? -20.921 -7.822 30.793 1.00 96.25 94 GLY A CA 1
ATOM 776 C C . GLY A 1 94 ? -20.501 -7.481 32.227 1.00 96.25 94 GLY A C 1
ATOM 777 O O . GLY A 1 94 ? -21.207 -7.828 33.169 1.00 96.25 94 GLY A O 1
ATOM 778 N N . ALA A 1 95 ? -19.382 -6.778 32.422 1.00 97.12 95 ALA A N 1
ATOM 779 C CA . ALA A 1 95 ? -18.984 -6.294 33.744 1.00 97.12 95 ALA A CA 1
ATOM 780 C C . ALA A 1 95 ? -19.978 -5.260 34.293 1.00 97.12 95 ALA A C 1
ATOM 782 O O . ALA A 1 95 ? -20.419 -5.395 35.432 1.00 97.12 95 ALA A O 1
ATOM 783 N N . THR A 1 96 ? -20.399 -4.295 33.472 1.00 97.31 96 THR A N 1
ATOM 784 C CA . THR A 1 96 ? -21.423 -3.308 33.844 1.00 97.31 96 THR A CA 1
ATOM 785 C C . THR A 1 96 ? -22.763 -3.974 34.171 1.00 97.31 96 THR A C 1
ATOM 787 O O . THR A 1 96 ? -23.421 -3.583 35.132 1.00 97.31 96 THR A O 1
ATOM 790 N N . ALA A 1 97 ? -23.161 -5.009 33.422 1.00 96.81 97 ALA A N 1
ATOM 791 C CA . ALA A 1 97 ? -24.364 -5.786 33.720 1.00 96.81 97 ALA A CA 1
ATOM 792 C C . ALA A 1 97 ? -24.274 -6.484 35.087 1.00 96.81 97 ALA A C 1
ATOM 794 O O . ALA A 1 97 ? -25.191 -6.344 35.892 1.00 96.81 97 ALA A O 1
ATOM 795 N N . ARG A 1 98 ? -23.139 -7.118 35.412 1.00 97.19 98 ARG A N 1
ATOM 796 C CA . ARG A 1 98 ? -22.922 -7.720 36.741 1.00 97.19 98 ARG A CA 1
ATOM 797 C C . ARG A 1 98 ? -22.986 -6.695 37.875 1.00 97.19 98 ARG A C 1
ATOM 799 O O . ARG A 1 98 ? -23.570 -6.979 38.911 1.00 97.19 98 ARG A O 1
ATOM 806 N N . MET A 1 99 ? -22.446 -5.488 37.684 1.00 97.06 99 MET A N 1
ATOM 807 C CA . MET A 1 99 ? -22.584 -4.397 38.666 1.00 97.06 99 MET A CA 1
ATOM 808 C C . MET A 1 99 ? -24.050 -3.991 38.863 1.00 97.06 99 MET A C 1
ATOM 810 O O . MET A 1 99 ? -24.485 -3.6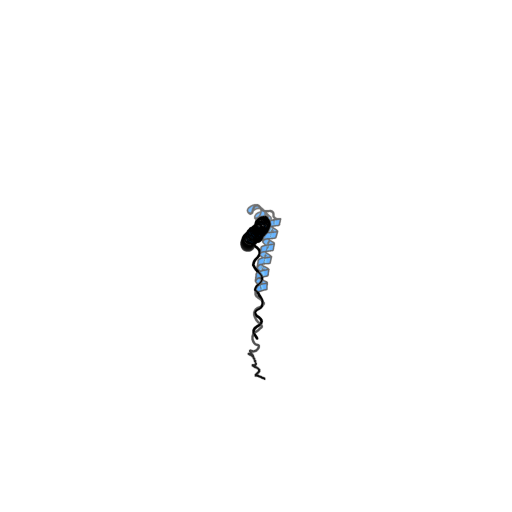99 39.973 1.00 97.06 99 MET A O 1
ATOM 814 N N . ARG A 1 100 ? -24.842 -3.992 37.786 1.00 96.56 100 ARG A N 1
ATOM 815 C CA . ARG A 1 100 ? -26.279 -3.720 37.866 1.00 96.56 100 ARG A CA 1
ATOM 816 C C . ARG A 1 100 ? -27.032 -4.834 38.599 1.00 96.56 100 ARG A C 1
ATOM 818 O O . ARG A 1 100 ? -27.955 -4.538 39.352 1.00 96.56 100 ARG A O 1
ATOM 825 N N . GLU A 1 101 ? -26.629 -6.088 38.412 1.00 95.94 101 GLU A N 1
ATOM 826 C CA . GLU A 1 101 ? -27.205 -7.261 39.084 1.00 95.94 101 GLU A CA 1
ATOM 827 C C . GLU A 1 101 ? -26.959 -7.269 40.601 1.00 95.94 101 GLU A C 1
ATOM 829 O O . GLU A 1 101 ? -27.798 -7.777 41.339 1.00 95.94 101 GLU A O 1
ATOM 834 N N . THR A 1 102 ? -25.880 -6.645 41.098 1.00 96.50 102 THR A N 1
ATOM 835 C CA . THR A 1 102 ? -25.661 -6.479 42.551 1.00 96.50 102 THR A CA 1
ATOM 836 C C . THR A 1 102 ? -26.561 -5.417 43.189 1.00 96.50 102 THR A C 1
ATOM 838 O O . THR A 1 102 ? -26.469 -5.186 44.392 1.00 96.50 102 THR A O 1
ATOM 841 N N . GLY A 1 103 ? -27.416 -4.753 42.404 1.00 95.88 103 GLY A N 1
ATOM 842 C CA . GLY A 1 103 ? -28.360 -3.741 42.877 1.00 95.88 103 GLY A CA 1
ATOM 843 C C . GLY A 1 103 ? -27.886 -2.295 42.731 1.00 95.88 103 GLY A C 1
ATOM 844 O O . GLY A 1 103 ? -28.634 -1.398 43.110 1.00 95.88 103 GLY A O 1
ATOM 845 N N . LEU A 1 104 ? -26.702 -2.046 42.152 1.00 96.12 104 LEU A N 1
ATOM 846 C CA . LEU A 1 104 ? -26.209 -0.679 41.964 1.00 96.12 104 LEU A CA 1
ATOM 847 C C . LEU A 1 104 ? -27.093 0.106 40.984 1.00 96.12 104 LEU A C 1
ATOM 849 O O . LEU A 1 104 ? -27.484 -0.370 39.904 1.00 96.12 104 LEU A O 1
ATOM 853 N N . ALA A 1 105 ? -27.404 1.344 41.356 1.00 96.06 105 ALA A N 1
ATOM 854 C CA . ALA A 1 105 ? -28.072 2.310 40.507 1.00 96.06 105 ALA A CA 1
ATOM 855 C C . ALA A 1 105 ? -27.172 2.719 39.331 1.00 96.06 105 ALA A C 1
ATOM 857 O O . ALA A 1 105 ? -25.950 2.706 39.415 1.00 96.06 105 ALA A O 1
ATOM 858 N N . GLU A 1 106 ? -27.776 3.126 38.214 1.00 95.81 106 GLU A N 1
ATOM 859 C CA . GLU A 1 106 ? -27.024 3.600 37.043 1.00 95.81 106 GLU A CA 1
ATOM 860 C C . GLU A 1 106 ? -26.084 4.767 37.386 1.00 95.81 106 GLU A C 1
ATOM 862 O O . GLU A 1 106 ? -24.963 4.815 36.889 1.00 95.81 106 GLU A O 1
ATOM 867 N N . ILE A 1 107 ? -26.536 5.676 38.258 1.00 96.88 107 ILE A N 1
ATOM 868 C CA . ILE A 1 107 ? -25.754 6.827 38.722 1.00 96.88 107 ILE A CA 1
ATOM 869 C C . ILE A 1 107 ? -24.540 6.352 39.533 1.00 96.88 107 ILE A C 1
ATOM 871 O O . ILE A 1 107 ? -23.426 6.760 39.231 1.00 96.88 107 ILE A O 1
ATOM 875 N N . GLU A 1 108 ? -24.725 5.414 40.463 1.00 97.38 108 GLU A N 1
ATOM 876 C CA . GLU A 1 108 ? -23.634 4.847 41.273 1.00 97.38 108 GLU A CA 1
ATOM 877 C C . GLU A 1 108 ? -22.595 4.125 40.404 1.00 97.38 108 GLU A C 1
ATOM 879 O O . GLU A 1 108 ? -21.393 4.271 40.605 1.00 97.38 108 GLU A O 1
ATOM 884 N N . ILE A 1 109 ? -23.045 3.377 39.389 1.00 97.50 109 ILE A N 1
ATOM 885 C CA . ILE A 1 109 ? -22.149 2.739 38.414 1.00 97.50 109 ILE A CA 1
ATOM 886 C C . ILE A 1 109 ? -21.391 3.799 37.608 1.00 97.50 109 ILE A C 1
ATOM 888 O O . ILE A 1 109 ? -20.203 3.627 37.344 1.00 97.50 109 ILE A O 1
ATOM 892 N N . SER A 1 110 ? -22.064 4.881 37.206 1.00 97.62 110 SER A N 1
ATOM 893 C CA . SER A 1 110 ? -21.445 5.963 36.436 1.00 97.62 110 SER A CA 1
ATOM 894 C C . SER A 1 110 ? -20.360 6.683 37.237 1.00 97.62 110 SER A C 1
ATOM 896 O O . SER A 1 110 ? -19.275 6.918 36.715 1.00 97.62 110 SER A O 1
ATOM 898 N N . GLU A 1 111 ? -20.611 6.926 38.524 1.00 97.25 111 GLU A N 1
ATOM 899 C CA . GLU A 1 111 ? -19.643 7.513 39.450 1.00 97.25 111 GLU A CA 1
ATOM 900 C C . GLU A 1 111 ? -18.456 6.572 39.681 1.00 97.25 111 GLU A C 1
ATOM 902 O O . GLU A 1 111 ? -17.311 6.995 39.559 1.00 97.25 111 GLU A O 1
ATOM 907 N N . LEU A 1 112 ? -18.710 5.283 39.934 1.00 97.25 112 LEU A N 1
ATOM 908 C CA . LEU A 1 112 ? -17.663 4.290 40.197 1.00 97.25 112 LEU A CA 1
ATOM 909 C C . LEU A 1 112 ? -16.753 4.030 38.987 1.00 97.25 112 LEU A C 1
ATOM 911 O O . LEU A 1 112 ? -15.570 3.743 39.156 1.00 97.25 112 LEU A O 1
ATOM 915 N N . LEU A 1 113 ? -17.305 4.079 37.774 1.00 96.56 113 LEU A N 1
ATOM 916 C CA . LEU A 1 113 ? -16.553 3.869 36.535 1.00 96.56 113 LEU A CA 1
ATOM 917 C C . LEU A 1 113 ? -16.001 5.171 35.940 1.00 96.56 113 LEU A C 1
ATOM 919 O O . LEU A 1 113 ? -15.352 5.108 34.899 1.00 96.56 113 LEU A O 1
ATOM 923 N N . GLU A 1 114 ? -16.266 6.320 36.568 1.00 97.25 114 GLU A N 1
ATOM 924 C CA . GLU A 1 114 ? -15.888 7.652 36.077 1.00 97.25 114 GLU A CA 1
ATOM 925 C C . GLU A 1 114 ? -16.355 7.918 34.631 1.00 97.25 114 GLU A C 1
ATOM 927 O O . GLU A 1 114 ? -15.666 8.539 33.822 1.00 97.25 114 GLU A O 1
ATOM 932 N N . ILE A 1 115 ? -17.558 7.442 34.298 1.00 96.94 115 ILE A N 1
ATOM 933 C CA . ILE A 1 115 ? -18.196 7.638 32.990 1.00 96.94 115 ILE A CA 1
ATOM 934 C C . ILE A 1 115 ? -19.551 8.314 33.150 1.00 96.94 115 ILE A C 1
ATOM 936 O O . ILE A 1 115 ? -20.108 8.429 34.237 1.00 96.94 115 ILE A O 1
ATOM 940 N N . THR A 1 116 ? -20.137 8.753 32.044 1.00 96.75 116 THR A N 1
ATOM 941 C CA . THR A 1 116 ? -21.469 9.352 32.077 1.00 96.75 116 THR A CA 1
ATOM 942 C C . THR A 1 116 ? -22.558 8.288 32.281 1.00 96.75 116 THR A C 1
ATOM 944 O O . THR A 1 116 ? -22.449 7.171 31.762 1.00 96.75 116 THR A O 1
ATOM 947 N N . PRO A 1 117 ? -23.701 8.628 32.913 1.00 95.88 117 PRO A N 1
ATOM 948 C CA . PRO A 1 117 ? -24.856 7.724 32.983 1.00 95.88 117 PRO A CA 1
ATOM 949 C C . PRO A 1 117 ? -25.318 7.251 31.596 1.00 95.88 117 PRO A C 1
ATOM 951 O O . PRO A 1 117 ? -25.744 6.115 31.394 1.00 95.88 117 PRO A O 1
ATOM 954 N N . ARG A 1 118 ? -25.164 8.111 30.579 1.00 97.12 118 ARG A N 1
ATOM 955 C CA . ARG A 1 118 ? -25.438 7.758 29.183 1.00 97.12 118 ARG A CA 1
ATOM 956 C C . ARG A 1 118 ? -24.575 6.589 28.703 1.00 97.12 118 ARG A C 1
ATOM 958 O O . ARG A 1 118 ? -25.106 5.708 28.030 1.00 97.12 118 ARG A O 1
ATOM 965 N N . GLU A 1 119 ? -23.285 6.583 29.014 1.00 96.38 119 GLU A N 1
ATOM 966 C CA . GLU A 1 119 ? -22.371 5.496 28.645 1.00 96.38 119 GLU A CA 1
ATOM 967 C C . GLU A 1 119 ? -22.706 4.207 29.398 1.00 96.38 119 GLU A C 1
ATOM 969 O O . GLU A 1 119 ? -22.748 3.145 28.776 1.00 96.38 119 GLU A O 1
ATOM 974 N N . VAL A 1 120 ? -23.087 4.293 30.679 1.00 97.06 120 VAL A N 1
ATOM 975 C CA . VAL A 1 120 ? -23.605 3.137 31.435 1.00 97.06 120 VAL A CA 1
ATOM 976 C C . VAL A 1 120 ? -24.821 2.528 30.734 1.00 97.06 120 VAL A C 1
ATOM 978 O O . VAL A 1 120 ? -24.858 1.319 30.498 1.00 97.06 120 VAL A O 1
ATOM 981 N N . ARG A 1 121 ? -25.797 3.346 30.312 1.00 96.62 121 ARG A N 1
ATOM 982 C CA . ARG A 1 121 ? -26.966 2.854 29.555 1.00 96.62 121 ARG A CA 1
ATOM 983 C C . ARG A 1 121 ? -26.575 2.169 28.254 1.00 96.62 121 ARG A C 1
ATOM 985 O O . ARG A 1 121 ? -27.185 1.162 27.898 1.00 96.62 121 ARG A O 1
ATOM 992 N N . GLN A 1 122 ? -25.578 2.693 27.542 1.00 96.38 122 GLN A N 1
ATOM 993 C CA . GLN A 1 122 ? -25.086 2.075 26.310 1.00 96.38 122 GLN A CA 1
ATOM 994 C C . GLN A 1 122 ? -24.421 0.725 26.579 1.00 96.38 122 GLN A C 1
ATOM 996 O O . GLN A 1 122 ? -24.692 -0.230 25.854 1.00 96.38 122 GLN A O 1
ATOM 1001 N N . LEU A 1 123 ? -23.603 0.616 27.626 1.00 96.44 123 LEU A N 1
ATOM 1002 C CA . LEU A 1 123 ? -22.977 -0.644 28.032 1.00 96.44 123 LEU A CA 1
ATOM 1003 C C . LEU A 1 123 ? -24.027 -1.685 28.440 1.00 96.44 123 LEU A C 1
ATOM 1005 O O . LEU A 1 123 ? -23.982 -2.814 27.958 1.00 96.44 123 LEU A O 1
ATOM 1009 N N . LEU A 1 124 ? -25.033 -1.295 29.226 1.00 95.56 124 LEU A N 1
ATOM 1010 C CA . LEU A 1 124 ? -26.143 -2.179 29.600 1.00 95.56 124 LEU A CA 1
ATOM 1011 C C . LEU A 1 124 ? -26.990 -2.602 28.391 1.00 95.56 124 LEU A C 1
ATOM 1013 O O . LEU A 1 124 ? -27.394 -3.758 28.284 1.00 95.56 124 LEU A O 1
ATOM 1017 N N . ALA A 1 125 ? -27.248 -1.690 27.449 1.00 95.00 125 ALA A N 1
ATOM 1018 C CA . ALA A 1 125 ? -27.939 -2.023 26.207 1.00 95.00 125 ALA A CA 1
ATOM 1019 C C . ALA A 1 125 ? -27.138 -3.022 25.355 1.00 95.00 125 ALA A C 1
ATOM 1021 O O . ALA A 1 125 ? -27.713 -3.986 24.856 1.00 95.00 125 ALA A O 1
ATOM 1022 N N . ARG A 1 126 ? -25.815 -2.839 25.244 1.00 93.75 126 ARG A N 1
ATOM 1023 C CA . ARG A 1 126 ? -24.917 -3.775 24.548 1.00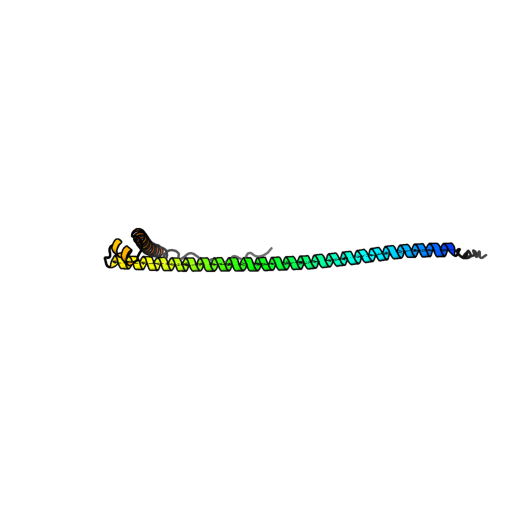 93.75 126 ARG A CA 1
ATOM 1024 C C . ARG A 1 126 ? -24.885 -5.148 25.217 1.00 93.75 126 ARG A C 1
ATOM 1026 O O . ARG A 1 126 ? -24.916 -6.151 24.513 1.00 93.75 126 ARG A O 1
ATOM 1033 N N . ALA A 1 127 ? -24.873 -5.202 26.550 1.00 92.94 127 ALA A N 1
ATOM 1034 C CA . ALA A 1 127 ? -24.919 -6.460 27.292 1.00 92.94 127 ALA A CA 1
ATOM 1035 C C . ALA A 1 127 ? -26.204 -7.247 26.989 1.00 92.94 127 ALA A C 1
ATOM 1037 O O . ALA A 1 127 ? -26.144 -8.442 26.711 1.00 92.94 127 ALA A O 1
ATOM 1038 N N . ARG A 1 128 ? -27.360 -6.566 26.961 1.00 91.38 128 ARG A N 1
ATOM 1039 C CA . ARG A 1 128 ? -28.645 -7.184 26.587 1.00 91.38 128 ARG A CA 1
ATOM 1040 C C . ARG A 1 128 ? -28.638 -7.715 25.156 1.00 91.38 128 ARG A C 1
ATOM 1042 O O . ARG A 1 128 ? -28.968 -8.875 24.944 1.00 91.38 128 ARG A O 1
ATOM 1049 N N . ALA A 1 129 ? -28.183 -6.907 24.199 1.00 88.94 129 ALA A N 1
ATOM 1050 C CA . ALA A 1 129 ? -28.099 -7.323 22.800 1.00 88.94 129 ALA A CA 1
ATOM 1051 C C . ALA A 1 129 ? -27.176 -8.543 22.600 1.00 88.94 129 ALA A C 1
ATOM 1053 O O . ALA A 1 129 ? -27.480 -9.424 21.799 1.00 88.94 129 ALA A O 1
ATOM 1054 N N . ALA A 1 130 ? -26.071 -8.632 23.350 1.00 85.19 130 ALA A N 1
ATOM 1055 C CA . ALA A 1 130 ? -25.179 -9.791 23.314 1.00 85.19 130 ALA A CA 1
ATOM 1056 C C . ALA A 1 130 ? -25.854 -11.070 23.849 1.00 85.19 130 ALA A C 1
ATOM 1058 O O . ALA A 1 130 ? -25.668 -12.144 23.278 1.00 85.19 130 ALA A O 1
ATOM 1059 N N . HIS A 1 131 ? -26.672 -10.960 24.901 1.00 80.50 131 HIS A N 1
ATOM 1060 C CA . HIS A 1 131 ? -27.456 -12.084 25.422 1.00 80.50 131 HIS A CA 1
ATOM 1061 C C . HIS A 1 131 ? -28.550 -12.547 24.449 1.00 80.50 131 HIS A C 1
ATOM 1063 O O . HIS A 1 131 ? -28.746 -13.750 24.277 1.00 80.50 131 HIS A O 1
ATOM 1069 N N . GLU A 1 132 ? -29.227 -11.618 23.773 1.00 79.94 132 GLU A N 1
ATOM 1070 C CA . GLU A 1 132 ? -30.270 -11.931 22.785 1.00 79.94 132 GLU A CA 1
ATOM 1071 C C . GLU A 1 132 ? -29.692 -12.565 21.506 1.00 79.94 132 GLU A C 1
ATOM 1073 O O . GLU A 1 132 ? -30.247 -13.537 20.988 1.00 79.94 132 GLU A O 1
ATOM 1078 N N . GLY A 1 133 ? -28.539 -12.082 21.028 1.00 67.94 133 GLY A N 1
ATOM 1079 C CA . GLY A 1 133 ? -27.855 -12.644 19.858 1.00 67.94 133 GLY A CA 1
ATOM 1080 C C . GLY A 1 133 ? -27.379 -14.090 20.053 1.00 67.94 133 GLY A C 1
ATOM 1081 O O . GLY A 1 133 ? -27.425 -14.883 19.114 1.00 67.94 133 GLY A O 1
ATOM 1082 N N . LEU A 1 134 ? -26.983 -14.465 21.275 1.00 60.28 134 LEU A N 1
ATOM 1083 C CA . LEU A 1 134 ? -26.623 -15.846 21.625 1.00 60.28 134 LEU A CA 1
ATOM 1084 C C . LEU A 1 134 ? -27.846 -16.776 21.686 1.00 60.28 134 LEU A C 1
ATOM 1086 O O . LEU A 1 134 ? -27.743 -17.942 21.309 1.00 60.28 134 LEU A O 1
ATOM 1090 N N . ALA A 1 135 ? -29.010 -16.272 22.109 1.00 58.78 135 ALA A N 1
ATOM 1091 C CA . ALA A 1 135 ? -30.244 -17.056 22.149 1.00 58.78 135 ALA A CA 1
ATOM 1092 C C . ALA A 1 135 ? -30.779 -17.371 20.737 1.00 58.78 135 ALA A C 1
ATOM 1094 O O . ALA A 1 135 ? -31.200 -18.499 20.474 1.00 58.78 135 ALA A O 1
ATOM 1095 N N . ALA A 1 136 ? -30.694 -16.414 19.805 1.00 55.12 136 ALA A N 1
ATOM 1096 C CA . ALA A 1 136 ? -31.186 -16.569 18.432 1.00 55.12 136 ALA A CA 1
ATOM 1097 C C . ALA A 1 136 ? -30.346 -17.529 17.559 1.00 55.12 136 ALA A C 1
ATOM 1099 O O . ALA A 1 136 ? -30.876 -18.125 16.624 1.00 55.12 136 ALA A O 1
ATOM 1100 N N . GLY A 1 137 ? -29.057 -17.724 17.865 1.00 50.84 137 GLY A N 1
ATOM 1101 C CA . GLY A 1 137 ? -28.163 -18.620 17.114 1.00 50.84 137 GLY A CA 1
ATOM 1102 C C . GLY A 1 137 ? -28.325 -20.118 17.414 1.00 50.84 137 GLY A C 1
ATOM 1103 O O . GLY A 1 137 ? -27.742 -20.941 16.715 1.00 50.84 137 GLY A O 1
ATOM 1104 N N . SER A 1 138 ? -29.108 -20.488 18.433 1.00 49.16 138 SER A N 1
ATOM 1105 C CA . SER A 1 138 ? -29.244 -21.882 18.899 1.00 49.16 138 SER A CA 1
ATOM 1106 C C . SER A 1 138 ? -30.453 -22.646 18.327 1.00 49.16 138 SER A C 1
ATOM 1108 O O . SER A 1 138 ? -30.630 -23.821 18.633 1.00 49.16 138 SER A O 1
ATOM 1110 N N . GLY A 1 139 ? -31.278 -22.010 17.484 1.00 48.22 139 GLY A N 1
ATOM 1111 C CA . GLY A 1 139 ? -32.568 -22.555 17.030 1.00 48.22 139 GLY A CA 1
ATOM 1112 C C . GLY A 1 139 ? -32.630 -23.130 15.609 1.00 48.22 139 GLY A C 1
ATOM 1113 O O . GLY A 1 139 ? -33.725 -23.441 15.151 1.00 48.22 139 GLY A O 1
ATOM 1114 N N . GLN A 1 140 ? -31.517 -23.243 14.875 1.00 46.97 140 GLN A N 1
ATOM 1115 C CA . GLN A 1 140 ? -31.555 -23.612 13.451 1.00 46.97 140 GLN A CA 1
ATOM 1116 C C . GLN A 1 140 ? -30.504 -24.668 13.093 1.00 46.97 140 GLN A C 1
ATOM 1118 O O . GLN A 1 140 ? -29.586 -24.438 12.312 1.00 46.97 140 GLN A O 1
ATOM 1123 N N . SER A 1 141 ? -30.610 -25.845 13.705 1.00 47.06 141 SER A N 1
ATOM 1124 C CA . SER A 1 141 ? -29.862 -27.047 13.317 1.00 47.06 141 SER A CA 1
ATOM 1125 C C . SER A 1 141 ? -30.637 -28.284 13.754 1.00 47.06 141 SER A C 1
ATOM 1127 O O . SER A 1 141 ? -30.264 -28.926 14.718 1.00 47.06 141 SER A O 1
ATOM 1129 N N . ASP A 1 142 ? -31.752 -28.549 13.077 1.00 48.31 142 ASP A N 1
ATOM 1130 C CA . ASP A 1 142 ? -32.372 -29.874 12.979 1.00 48.31 142 ASP A CA 1
ATOM 1131 C C . ASP A 1 142 ? -33.482 -29.785 11.928 1.00 48.31 142 ASP A C 1
ATOM 1133 O O . ASP A 1 142 ? -34.636 -29.561 12.266 1.00 48.31 142 ASP A O 1
ATOM 1137 N N . ASP A 1 143 ? -33.114 -29.833 10.644 1.00 49.03 143 ASP A N 1
ATOM 1138 C CA . ASP A 1 143 ? -33.928 -30.457 9.585 1.00 49.03 143 ASP A CA 1
ATOM 1139 C C . ASP A 1 143 ? -33.210 -30.331 8.229 1.00 49.03 143 ASP A C 1
ATOM 1141 O O . ASP A 1 143 ? -33.373 -29.343 7.510 1.00 49.03 143 ASP A O 1
ATOM 1145 N N . ARG A 1 144 ? -32.343 -31.303 7.906 1.00 50.25 144 ARG A N 1
ATOM 1146 C CA . ARG A 1 144 ? -32.033 -31.749 6.528 1.00 50.25 144 ARG A CA 1
ATOM 1147 C C . ARG A 1 144 ? -31.061 -32.929 6.545 1.00 50.25 144 ARG A C 1
ATOM 1149 O O . ARG A 1 144 ? -29.902 -32.855 6.150 1.00 50.25 144 ARG A O 1
ATOM 1156 N N . THR A 1 145 ? -31.584 -34.063 6.978 1.00 54.28 145 THR A N 1
ATOM 1157 C CA . THR A 1 145 ? -31.157 -35.395 6.535 1.00 54.28 145 THR A CA 1
ATOM 1158 C C . THR A 1 145 ? -32.446 -35.970 5.937 1.00 54.28 145 THR A C 1
ATOM 1160 O O . THR A 1 145 ? -33.460 -35.988 6.613 1.00 54.28 145 THR A O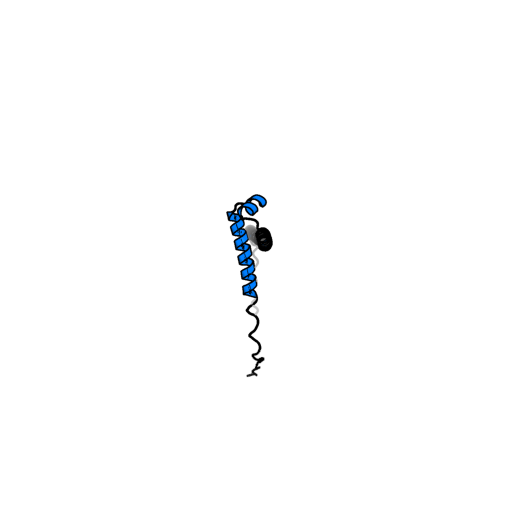 1
ATOM 1163 N N . ILE A 1 146 ? -32.584 -36.333 4.665 1.00 53.28 146 ILE A N 1
ATOM 1164 C CA . ILE A 1 146 ? -31.909 -37.382 3.899 1.00 53.28 146 ILE A CA 1
ATOM 1165 C C . ILE A 1 146 ? -32.365 -37.167 2.442 1.00 53.28 146 ILE A C 1
ATOM 1167 O O . ILE A 1 146 ? -33.556 -36.972 2.202 1.00 53.28 146 ILE A O 1
ATOM 1171 N N . GLY A 1 147 ? -31.461 -37.220 1.458 1.00 43.50 147 GLY A N 1
ATOM 1172 C CA . GLY A 1 147 ? -31.860 -36.964 0.071 1.00 43.50 147 GLY A CA 1
ATOM 1173 C C . GLY A 1 147 ? -30.810 -37.216 -1.003 1.00 43.50 147 GLY A C 1
ATOM 1174 O O . GLY A 1 147 ? -30.587 -36.345 -1.827 1.00 43.50 147 GLY A O 1
ATOM 1175 N N . ARG A 1 148 ? -30.252 -38.432 -1.014 1.00 47.78 148 ARG A N 1
ATOM 1176 C CA . ARG A 1 148 ? -29.911 -39.180 -2.238 1.00 47.78 148 ARG A CA 1
ATOM 1177 C C . ARG A 1 148 ? -28.728 -38.684 -3.090 1.00 47.78 148 ARG A C 1
ATOM 1179 O O . ARG A 1 148 ? -28.836 -37.827 -3.957 1.00 47.78 148 ARG A O 1
ATOM 1186 N N . THR A 1 149 ? -27.613 -39.365 -2.850 1.00 54.56 149 THR A N 1
ATOM 1187 C CA . THR A 1 149 ? -26.613 -39.821 -3.824 1.00 54.56 149 THR A CA 1
ATOM 1188 C C . THR A 1 149 ? -27.204 -40.124 -5.202 1.00 54.56 149 THR A C 1
ATOM 1190 O O . THR A 1 149 ? -28.116 -40.937 -5.279 1.00 54.56 149 THR A O 1
ATOM 1193 N N . ASP A 1 150 ? -26.613 -39.567 -6.260 1.00 50.81 150 ASP A N 1
ATOM 1194 C CA . ASP A 1 150 ? -26.301 -40.309 -7.487 1.00 50.81 150 ASP A CA 1
ATOM 1195 C C . ASP A 1 150 ? -25.105 -39.654 -8.203 1.00 50.81 150 ASP A C 1
ATOM 1197 O O . ASP A 1 150 ? -25.013 -38.435 -8.356 1.00 50.81 150 ASP A O 1
ATOM 1201 N N . ALA A 1 151 ? -24.135 -40.504 -8.531 1.00 59.16 151 ALA A N 1
ATOM 1202 C CA . ALA A 1 151 ? -22.854 -40.209 -9.164 1.00 59.16 151 ALA A CA 1
ATOM 1203 C C . ALA A 1 151 ? -22.968 -40.383 -10.706 1.00 59.16 151 ALA A C 1
ATOM 1205 O O . ALA A 1 151 ? -24.040 -40.734 -11.196 1.00 59.16 151 ALA A O 1
ATOM 1206 N N . PRO A 1 152 ? -21.910 -40.104 -11.493 1.00 57.78 152 PRO A N 1
ATOM 1207 C CA . PRO A 1 152 ? -22.021 -39.596 -12.860 1.00 57.78 152 PRO A CA 1
ATOM 1208 C C . PRO A 1 152 ? -22.228 -40.690 -13.915 1.00 57.78 152 PRO A C 1
ATOM 1210 O O . PRO A 1 152 ? -21.546 -41.715 -13.915 1.00 57.78 152 PRO A O 1
ATOM 1213 N N . GLU A 1 153 ? -23.111 -40.418 -14.875 1.00 58.1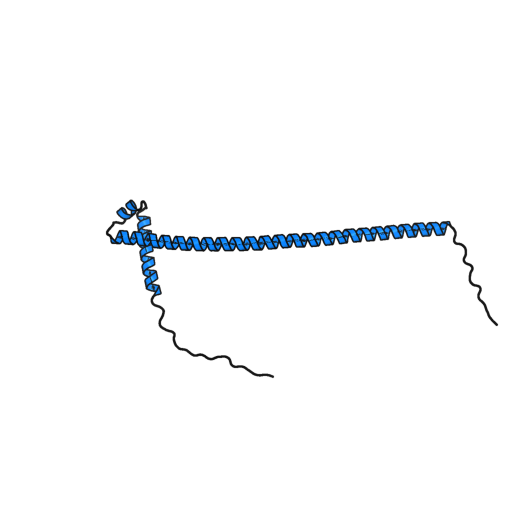6 153 GLU A N 1
ATOM 1214 C CA . GLU A 1 153 ? -23.300 -41.246 -16.062 1.00 58.16 153 GLU A CA 1
ATOM 1215 C C . GLU A 1 153 ? -22.256 -40.875 -17.130 1.00 58.16 153 GLU A C 1
ATOM 1217 O O . GLU A 1 153 ? -22.212 -39.761 -17.653 1.00 58.16 153 GLU A O 1
ATOM 1222 N N . GLN A 1 154 ? -21.370 -41.830 -17.405 1.00 56.06 154 GLN A N 1
ATOM 1223 C CA . GLN A 1 154 ? -20.454 -41.835 -18.541 1.00 56.06 154 GLN A CA 1
ATOM 1224 C C . GLN A 1 154 ? -21.267 -42.018 -19.830 1.00 56.06 154 GLN A C 1
ATOM 1226 O O . GLN A 1 154 ? -22.069 -42.946 -19.909 1.00 56.06 154 GLN A O 1
ATOM 1231 N N . GLN A 1 155 ? -21.021 -41.203 -20.860 1.00 61.44 155 GLN A N 1
ATOM 1232 C CA . GLN A 1 155 ? -21.469 -41.508 -22.222 1.00 61.44 155 GLN A CA 1
ATOM 1233 C C . GLN A 1 155 ? -20.281 -41.908 -23.114 1.00 61.44 155 GLN A C 1
ATOM 1235 O O . GLN A 1 155 ? -19.236 -41.252 -23.063 1.00 61.44 155 GLN A O 1
ATOM 1240 N N . PRO A 1 156 ? -20.427 -42.973 -23.924 1.00 65.75 156 PRO A N 1
ATOM 1241 C CA . PRO A 1 156 ? -19.404 -43.456 -24.838 1.00 65.75 156 PRO A CA 1
ATOM 1242 C C . PRO A 1 156 ? -19.495 -42.793 -26.227 1.00 65.75 156 PRO A C 1
ATOM 1244 O O . PRO A 1 156 ? -20.575 -42.499 -26.727 1.00 65.75 156 PRO A O 1
ATOM 1247 N N . THR A 1 157 ? -18.316 -42.600 -26.819 1.00 59.44 157 THR A N 1
ATOM 1248 C CA . THR A 1 157 ? -17.939 -42.625 -28.251 1.00 59.44 157 THR A CA 1
ATOM 1249 C C . THR A 1 157 ? -19.003 -42.489 -29.353 1.00 59.44 157 THR A C 1
ATOM 1251 O O . THR A 1 157 ? -19.853 -43.366 -29.515 1.00 59.44 157 THR A O 1
ATOM 1254 N N . ALA A 1 158 ? -18.744 -41.542 -30.263 1.00 63.59 158 ALA A N 1
ATOM 1255 C CA . ALA A 1 158 ? -18.629 -41.792 -31.705 1.00 63.59 158 ALA A CA 1
ATOM 1256 C C . ALA A 1 158 ? -17.480 -40.943 -32.274 1.00 63.59 158 ALA A C 1
ATOM 1258 O O . ALA A 1 158 ? -17.349 -39.780 -31.827 1.00 63.59 158 ALA A O 1
#

Foldseek 3Di:
DDDDDDDDDDDDDPVVVVVVVVVVVVVVVVVVVVVVVVVVVVVVVVVVVVVVVVVVVVVVVVVVVVVVVVVVVVVVVVVVVVVVVVVVLLVQLVVLVVVVVVVDDLVRSCVVVVHDSVVSVVSPVSNVVVVVVVVVVPPPPDDDDDDDDDDDDDDDDD

Secondary structure (DSSP, 8-state):
----PPPPP-----HHHHHHHHHHHHHHHHHHHHHHHHHHHHHHHHHHHHHHHHHHHHHHHHHHHHHHHHHHHHHHHHHHHHHHHHHHHHHHHHHHHHHHHTT--HHHHHHHTTS-HHHHHHHHHHHHHHHHHHHHTTS--S----------------

Radius of gyration: 47.62 Å; chains: 1; bounding box: 82×54×135 Å

pLDDT: mean 85.56, std 18.27, range [41.12, 98.75]

Organism: NCBI:txid135487

Sequence (158 aa):
MASGSPRPSRRNRSPELIQRLERSRERERRRKDEARERERVIRAAIKDYIAEWHAIAECEAKIAREVAALKQAIRSIEEQAEREKAEHHVRQAGATARMRETGLAEIEISELLEITPREVRQLLARARAAHEGLAAGSGQSDDRTIGRTDAPEQQPTA